Protein AF-A0A8T4MAA7-F1 (afdb_monomer_lite)

pLDDT: mean 87.53, std 10.18, range [46.56, 97.25]

Secondary structure (DSSP, 8-state):
--------HHHHHHHHHHHHHH-HHHHHHGGGTTTSTTHHHHHHHHHHHHHHT---GGGHHHHS-HHHHHHHT-SS--

Structure (mmCIF, N/CA/C/O backbone):
data_AF-A0A8T4MAA7-F1
#
_entry.id   AF-A0A8T4MAA7-F1
#
loop_
_atom_site.group_PDB
_atom_site.id
_atom_site.type_symbol
_atom_site.label_atom_id
_atom_site.label_alt_id
_atom_site.label_comp_id
_atom_site.label_asym_id
_atom_site.label_entity_id
_atom_site.label_seq_id
_atom_site.pdbx_PDB_ins_code
_atom_site.Cartn_x
_atom_site.Cartn_y
_atom_site.Cartn_z
_atom_site.occupancy
_atom_site.B_iso_or_equiv
_atom_site.auth_seq_id
_atom_site.auth_comp_id
_atom_site.auth_asym_id
_atom_site.auth_atom_id
_atom_site.pdbx_PDB_model_num
ATOM 1 N N . MET A 1 1 ? 5.489 5.249 -25.739 1.00 46.56 1 MET A N 1
ATOM 2 C CA . MET A 1 1 ? 5.113 3.826 -25.903 1.00 46.56 1 MET A CA 1
ATOM 3 C C . MET A 1 1 ? 4.788 3.256 -24.532 1.00 46.56 1 MET A C 1
ATOM 5 O O . MET A 1 1 ? 5.630 3.390 -23.650 1.00 46.56 1 MET A O 1
ATOM 9 N N . LYS A 1 2 ? 3.604 2.658 -24.333 1.00 58.03 2 LYS A N 1
ATOM 10 C CA . LYS A 1 2 ? 3.369 1.802 -23.159 1.00 58.03 2 LYS A CA 1
ATOM 11 C C . LYS A 1 2 ? 4.335 0.623 -23.280 1.00 58.03 2 LYS A C 1
ATOM 13 O O . LYS A 1 2 ? 4.250 -0.135 -24.242 1.00 58.03 2 LYS A O 1
ATOM 18 N N . ARG A 1 3 ? 5.331 0.557 -22.398 1.00 64.50 3 ARG A N 1
ATOM 19 C CA . ARG A 1 3 ? 6.226 -0.602 -22.310 1.00 64.50 3 ARG A CA 1
ATOM 20 C C . ARG A 1 3 ? 5.420 -1.725 -21.664 1.00 64.50 3 ARG A C 1
ATOM 22 O O . ARG A 1 3 ? 4.632 -1.450 -20.771 1.00 64.50 3 ARG A O 1
ATOM 29 N N . ASN A 1 4 ? 5.582 -2.963 -22.118 1.00 69.94 4 ASN A N 1
ATOM 30 C CA . ASN A 1 4 ? 4.999 -4.095 -21.402 1.00 69.94 4 ASN A CA 1
ATOM 31 C C . ASN A 1 4 ? 5.764 -4.250 -20.090 1.00 69.94 4 ASN A C 1
ATOM 33 O O . ASN A 1 4 ? 6.977 -4.468 -20.117 1.00 69.94 4 ASN A O 1
ATOM 37 N N . ILE A 1 5 ? 5.074 -4.084 -18.963 1.00 72.56 5 ILE A N 1
ATOM 38 C CA . ILE A 1 5 ? 5.695 -4.122 -17.642 1.00 72.56 5 ILE A CA 1
ATOM 39 C C . ILE A 1 5 ? 5.064 -5.249 -16.831 1.00 72.56 5 ILE A C 1
ATOM 41 O O . ILE A 1 5 ? 3.847 -5.388 -16.788 1.00 72.56 5 ILE A O 1
ATOM 45 N N . SER A 1 6 ? 5.912 -6.077 -16.223 1.00 73.12 6 SER A N 1
ATOM 46 C CA . SER A 1 6 ? 5.507 -7.177 -15.352 1.00 73.12 6 SER A CA 1
ATOM 47 C C . SER A 1 6 ? 5.918 -6.853 -13.920 1.00 73.12 6 SER A C 1
ATOM 49 O O . SER A 1 6 ? 7.082 -6.538 -13.657 1.00 73.12 6 SER A O 1
ATOM 51 N N . PHE A 1 7 ? 4.970 -6.930 -12.990 1.00 78.56 7 PHE A N 1
ATOM 52 C CA . PHE A 1 7 ? 5.229 -6.873 -11.555 1.00 78.56 7 PHE A CA 1
ATOM 53 C C . PHE A 1 7 ? 4.466 -7.989 -10.841 1.00 78.56 7 PHE A C 1
ATOM 55 O O . PHE A 1 7 ? 3.487 -8.533 -11.350 1.00 78.56 7 PHE A O 1
ATOM 62 N N . SER A 1 8 ? 4.943 -8.363 -9.653 1.00 80.94 8 SER A N 1
ATOM 63 C CA . SER A 1 8 ? 4.333 -9.441 -8.877 1.00 80.94 8 SER A CA 1
ATOM 64 C C . SER A 1 8 ? 3.006 -8.983 -8.275 1.00 80.94 8 SER A C 1
ATOM 66 O O . SER A 1 8 ? 2.978 -8.302 -7.250 1.00 80.94 8 SER A O 1
ATOM 68 N N . ALA A 1 9 ? 1.900 -9.393 -8.893 1.00 84.69 9 ALA A N 1
ATOM 69 C CA . ALA A 1 9 ? 0.558 -9.086 -8.407 1.00 84.69 9 ALA A CA 1
ATOM 70 C C . ALA A 1 9 ? 0.223 -9.791 -7.080 1.00 84.69 9 ALA A C 1
ATOM 72 O O . ALA A 1 9 ? -0.620 -9.310 -6.334 1.00 84.69 9 ALA A O 1
ATOM 73 N N . GLY A 1 10 ? 0.887 -10.906 -6.746 1.00 90.06 1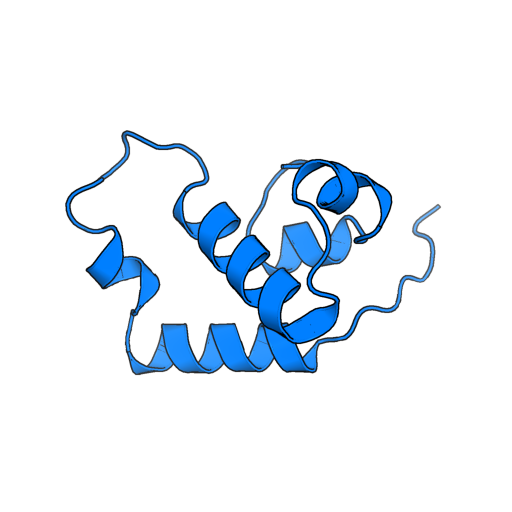0 GLY A N 1
ATOM 74 C CA . GLY A 1 10 ? 0.528 -11.732 -5.586 1.00 90.06 10 GLY A CA 1
ATOM 75 C C . GLY A 1 10 ? 0.536 -10.973 -4.255 1.00 90.06 10 GLY A C 1
ATOM 76 O O . GLY A 1 10 ? -0.407 -11.081 -3.475 1.00 90.06 10 GLY A O 1
ATOM 77 N N . HIS A 1 11 ? 1.561 -10.151 -4.016 1.00 92.56 11 HIS A N 1
ATOM 78 C CA . HIS A 1 11 ? 1.650 -9.352 -2.789 1.00 92.56 11 HIS A CA 1
ATOM 79 C C . HIS A 1 11 ? 0.578 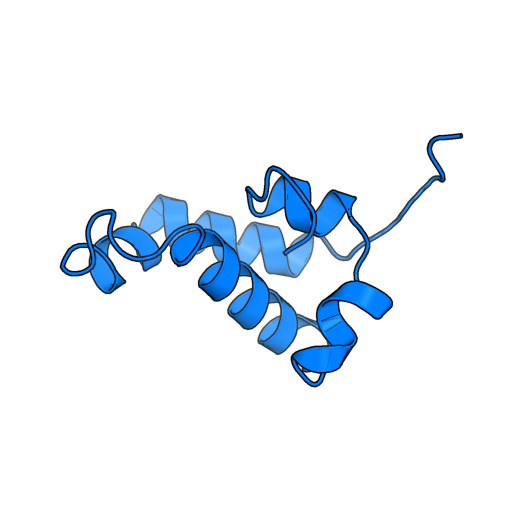-8.260 -2.738 1.00 92.56 11 HIS A C 1
ATOM 81 O O . HIS A 1 11 ? -0.021 -8.032 -1.690 1.00 92.56 11 HIS A O 1
ATOM 87 N N . PHE A 1 12 ? 0.316 -7.608 -3.873 1.00 89.94 12 PHE A N 1
ATOM 88 C CA . PHE A 1 12 ? -0.727 -6.592 -3.985 1.00 89.94 12 PHE A CA 1
ATOM 89 C C . PHE A 1 12 ? -2.115 -7.193 -3.731 1.00 89.94 12 PHE A C 1
ATOM 91 O O . PHE A 1 12 ? -2.847 -6.700 -2.880 1.00 89.94 12 PHE A O 1
ATOM 98 N N . LEU A 1 13 ? -2.434 -8.317 -4.378 1.00 92.81 13 LEU A N 1
ATOM 99 C CA . LEU A 1 13 ? -3.701 -9.030 -4.199 1.00 92.81 13 LEU A CA 1
ATOM 100 C C . LEU A 1 13 ? -3.903 -9.504 -2.755 1.00 92.81 13 LEU A C 1
ATOM 102 O O . LEU A 1 13 ? -5.024 -9.491 -2.251 1.00 92.81 13 LEU A O 1
ATOM 106 N N . LEU A 1 14 ? -2.831 -9.907 -2.066 1.00 94.38 14 LEU A N 1
ATOM 107 C CA . LEU A 1 14 ? -2.904 -10.259 -0.649 1.00 94.38 14 LEU A CA 1
ATOM 108 C C . LEU A 1 14 ? -3.271 -9.045 0.216 1.00 94.38 14 LEU A C 1
ATOM 110 O O . LEU A 1 14 ? -4.152 -9.149 1.069 1.00 94.38 14 LEU A O 1
ATOM 114 N N . ILE A 1 15 ? -2.614 -7.906 -0.013 1.00 93.88 15 ILE A N 1
ATOM 115 C CA . ILE A 1 15 ? -2.907 -6.647 0.683 1.00 93.88 15 ILE A CA 1
ATOM 116 C C . ILE A 1 15 ? -4.354 -6.223 0.420 1.00 93.88 15 ILE A C 1
ATOM 118 O O . ILE A 1 15 ? -5.063 -5.883 1.365 1.00 93.88 15 ILE A O 1
ATOM 122 N N . ASP A 1 16 ? -4.807 -6.294 -0.831 1.00 92.31 16 ASP A N 1
ATOM 123 C CA . ASP A 1 16 ? -6.166 -5.911 -1.211 1.00 92.31 16 ASP A CA 1
ATOM 124 C C . ASP A 1 16 ? -7.217 -6.831 -0.578 1.00 92.31 16 ASP A C 1
ATOM 126 O O . ASP A 1 16 ? -8.205 -6.370 -0.012 1.00 92.31 16 ASP A O 1
ATOM 130 N N . LYS A 1 17 ? -6.961 -8.143 -0.537 1.00 95.31 17 LYS A N 1
ATOM 131 C CA . LYS A 1 17 ? -7.825 -9.102 0.163 1.00 95.31 17 LYS A CA 1
ATOM 132 C C . LYS A 1 17 ? -7.939 -8.805 1.661 1.00 95.31 17 LYS A C 1
ATOM 134 O O . LYS A 1 17 ? -9.029 -8.929 2.220 1.00 95.31 17 LYS A O 1
ATOM 139 N N . ILE A 1 18 ? -6.833 -8.451 2.320 1.00 94.12 18 ILE A N 1
ATOM 140 C CA . ILE A 1 18 ? -6.833 -8.077 3.743 1.00 94.12 18 ILE A CA 1
ATOM 141 C C . ILE A 1 18 ? -7.617 -6.780 3.944 1.00 94.12 18 ILE A C 1
ATOM 143 O O . ILE A 1 18 ? -8.462 -6.715 4.835 1.00 94.12 18 ILE A O 1
ATOM 147 N N . GLU A 1 19 ? -7.380 -5.777 3.102 1.00 93.44 19 GLU A N 1
ATOM 148 C CA . GLU A 1 19 ? -8.096 -4.506 3.169 1.00 93.44 19 GLU A CA 1
ATOM 149 C C . GLU A 1 19 ? -9.603 -4.696 2.956 1.00 93.44 19 GLU A C 1
ATOM 151 O O . GLU A 1 19 ? -10.388 -4.218 3.765 1.00 93.44 19 GLU A O 1
ATOM 156 N N . ASN A 1 20 ? -10.022 -5.466 1.952 1.00 94.25 20 ASN A N 1
ATOM 157 C CA . ASN A 1 20 ? -11.439 -5.715 1.673 1.00 94.25 20 ASN A CA 1
ATOM 158 C C . ASN A 1 20 ? -12.136 -6.502 2.790 1.00 94.25 20 ASN A C 1
ATOM 160 O O . ASN A 1 20 ? -13.323 -6.307 3.040 1.00 94.25 20 ASN A O 1
ATOM 164 N N . LYS A 1 21 ? -11.415 -7.400 3.471 1.00 97.25 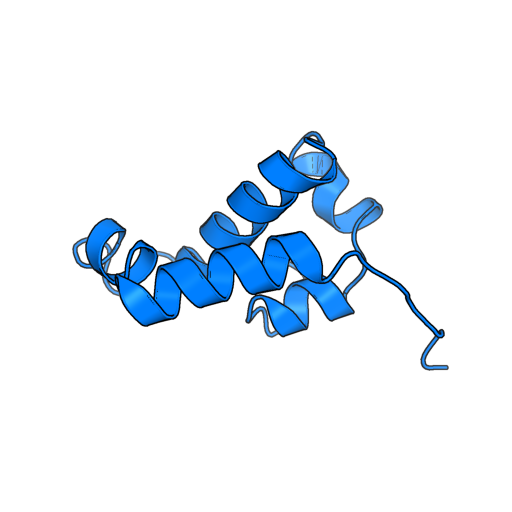21 LYS A N 1
ATOM 165 C CA . LYS A 1 21 ? -11.990 -8.225 4.541 1.00 97.25 21 LYS A CA 1
ATOM 166 C C . LYS A 1 21 ? -12.043 -7.509 5.890 1.00 97.25 21 LYS A C 1
ATOM 168 O O . LYS A 1 21 ? -12.959 -7.766 6.666 1.00 97.25 21 LYS A O 1
ATOM 173 N N . TYR A 1 22 ? -11.054 -6.671 6.189 1.00 95.25 22 TYR A N 1
ATOM 174 C CA . TYR A 1 22 ? -10.854 -6.125 7.534 1.00 95.25 22 TYR A CA 1
ATOM 175 C C . TYR A 1 22 ? -10.861 -4.595 7.596 1.00 95.25 22 TYR A C 1
ATOM 177 O O . TYR A 1 22 ? -10.805 -4.051 8.692 1.00 95.25 22 TYR A O 1
ATOM 185 N N . ASN A 1 23 ? -10.903 -3.900 6.455 1.00 92.81 23 ASN A N 1
ATOM 186 C CA . ASN A 1 23 ? -10.738 -2.446 6.349 1.00 92.81 23 ASN A CA 1
ATOM 187 C C . ASN A 1 23 ? -9.515 -1.938 7.139 1.00 92.81 23 ASN A C 1
ATOM 189 O O . ASN A 1 23 ? -9.566 -0.907 7.809 1.00 92.81 23 ASN A O 1
ATOM 193 N N . LEU A 1 24 ? -8.425 -2.712 7.111 1.00 91.56 24 LEU A N 1
ATOM 194 C CA . LEU A 1 24 ? -7.284 -2.562 8.010 1.00 91.56 24 LEU A CA 1
ATOM 195 C C . LEU A 1 24 ? -6.675 -1.156 7.955 1.00 91.56 24 LEU A C 1
ATOM 197 O O . LEU A 1 24 ? -6.516 -0.511 8.990 1.00 91.56 24 LEU A O 1
ATOM 201 N N . PHE A 1 25 ? -6.335 -0.672 6.760 1.00 89.12 25 PHE A N 1
ATOM 202 C CA . PHE A 1 25 ? -5.739 0.653 6.595 1.00 89.12 25 PHE A CA 1
ATOM 203 C C . PHE A 1 25 ? -6.764 1.765 6.829 1.00 89.12 25 PHE A C 1
ATOM 205 O O . PHE A 1 25 ? -6.387 2.855 7.252 1.00 89.12 25 PHE A O 1
ATOM 212 N N . GLY A 1 26 ? -8.048 1.499 6.564 1.00 87.56 26 GLY A N 1
ATOM 213 C CA . GLY A 1 26 ? -9.137 2.405 6.920 1.00 87.56 26 GLY A CA 1
ATOM 214 C C . GLY A 1 26 ? -9.195 2.653 8.425 1.00 87.56 26 GLY A C 1
ATOM 215 O O . GLY A 1 26 ? -9.134 3.802 8.844 1.00 87.56 26 GLY A O 1
ATOM 216 N N . ILE A 1 27 ? -9.220 1.584 9.223 1.00 89.94 27 ILE A N 1
ATOM 217 C CA . ILE A 1 27 ? -9.271 1.650 10.691 1.00 89.94 27 ILE A CA 1
ATOM 218 C C . ILE A 1 27 ? -7.984 2.258 11.259 1.00 89.94 27 ILE A C 1
ATOM 220 O O . ILE A 1 27 ? -8.039 3.171 12.079 1.00 89.94 27 ILE A O 1
ATOM 224 N N . LEU A 1 28 ? -6.811 1.801 10.801 1.00 88.19 28 LEU A N 1
ATOM 225 C CA . LEU A 1 28 ? -5.518 2.286 11.305 1.00 88.19 28 LEU A CA 1
ATOM 226 C C . LEU A 1 28 ? -5.332 3.798 11.134 1.00 88.19 28 LEU A C 1
ATOM 228 O O . LEU A 1 28 ? -4.659 4.427 11.949 1.00 88.19 28 LEU A O 1
ATOM 232 N N . PHE A 1 29 ? -5.899 4.378 10.076 1.00 87.56 29 PHE A N 1
ATOM 233 C CA . PHE A 1 29 ? -5.717 5.790 9.742 1.00 87.56 29 PHE A CA 1
ATOM 234 C C . PHE A 1 29 ? -6.994 6.624 9.859 1.00 87.56 29 PHE A C 1
ATOM 236 O O . PHE A 1 29 ? -6.983 7.791 9.468 1.00 87.56 29 PHE A O 1
ATOM 243 N N . GLU A 1 30 ? -8.067 6.074 10.430 1.00 84.12 30 GLU A N 1
ATOM 244 C CA . GLU A 1 30 ? -9.357 6.754 10.598 1.00 84.12 30 GLU A CA 1
ATOM 245 C C . GLU A 1 30 ? -9.193 8.099 11.328 1.00 84.12 30 GLU A C 1
ATOM 247 O O . GLU A 1 30 ? -9.668 9.138 10.869 1.00 84.12 30 GLU A O 1
ATOM 252 N N . ALA A 1 31 ? -8.399 8.109 12.404 1.00 80.81 31 ALA A N 1
ATOM 253 C CA . ALA A 1 31 ? -8.119 9.300 13.209 1.00 80.81 31 ALA A CA 1
ATOM 254 C C . ALA A 1 31 ? -7.206 10.338 12.522 1.00 80.81 31 ALA A C 1
ATOM 256 O O . ALA A 1 31 ? -7.079 11.468 12.993 1.00 80.81 31 ALA A O 1
ATOM 257 N N . LEU A 1 32 ? -6.562 9.980 11.406 1.00 79.25 32 LEU A N 1
ATOM 258 C CA . LEU A 1 32 ? -5.674 10.863 10.638 1.00 79.25 32 LEU A CA 1
ATOM 259 C C . LEU A 1 32 ? -6.398 11.554 9.468 1.00 79.25 32 LEU A C 1
ATOM 261 O O . LEU A 1 32 ? -5.754 12.179 8.620 1.00 79.25 32 LEU A O 1
ATOM 265 N N . GLY A 1 33 ? -7.735 11.461 9.454 1.00 57.94 33 GLY A N 1
ATOM 266 C CA . GLY A 1 33 ? -8.656 11.943 8.427 1.00 57.94 33 GLY A CA 1
ATOM 267 C C . GLY A 1 33 ? -8.199 13.193 7.670 1.00 57.94 33 GLY A C 1
ATOM 268 O O . GLY A 1 33 ? -8.147 14.298 8.209 1.00 57.94 33 GLY A O 1
ATOM 269 N N . GLY A 1 34 ? -7.874 13.002 6.387 1.00 63.19 34 GLY A N 1
ATOM 270 C CA . GLY A 1 34 ? -7.682 14.056 5.383 1.00 63.19 34 GLY A CA 1
ATOM 271 C C . GLY A 1 34 ? -6.411 14.907 5.492 1.00 63.19 34 GLY A C 1
ATOM 272 O O . GLY A 1 34 ? -6.079 15.598 4.532 1.00 63.19 34 GLY A O 1
ATOM 273 N N . LYS A 1 35 ? -5.674 14.859 6.609 1.00 66.50 35 LYS A N 1
ATOM 274 C CA . LYS A 1 35 ? -4.490 15.715 6.821 1.00 66.50 35 LYS A CA 1
ATOM 275 C C . LYS A 1 35 ? -3.253 15.235 6.066 1.00 66.50 35 LYS A C 1
ATOM 277 O O . LYS A 1 35 ? -2.421 16.047 5.674 1.00 66.50 35 LYS A O 1
ATOM 282 N N . ALA A 1 36 ? -3.135 13.928 5.855 1.00 76.00 36 ALA A N 1
ATOM 283 C CA . ALA A 1 36 ? -1.995 13.324 5.184 1.00 76.00 36 ALA A CA 1
ATOM 284 C C . ALA A 1 36 ? -2.412 12.809 3.803 1.00 76.00 36 ALA A C 1
ATOM 286 O O . ALA A 1 36 ? -2.996 11.732 3.655 1.00 76.00 36 ALA A O 1
ATOM 287 N N . LYS A 1 37 ? -2.117 13.612 2.777 1.00 79.00 37 LYS A N 1
ATOM 288 C CA . LYS A 1 37 ? -2.339 13.233 1.381 1.00 79.00 37 LYS A CA 1
ATOM 289 C C . LYS A 1 37 ? -1.542 11.959 1.075 1.00 79.00 37 LYS A C 1
ATOM 291 O O . LYS A 1 37 ? -0.362 11.891 1.397 1.00 79.00 37 LYS A O 1
ATOM 296 N N . HIS A 1 38 ? -2.183 10.978 0.447 1.00 87.06 38 HIS A N 1
ATOM 297 C CA . HIS A 1 38 ? -1.571 9.709 0.033 1.00 87.06 38 HIS A CA 1
ATOM 298 C C . HIS A 1 38 ? -1.084 8.782 1.164 1.00 87.06 38 HIS A C 1
ATOM 300 O O . HIS A 1 38 ? -0.311 7.857 0.908 1.00 87.06 38 HIS A O 1
ATOM 306 N N . LEU A 1 39 ? -1.498 9.002 2.420 1.00 88.69 39 LEU A N 1
ATOM 307 C CA . LEU A 1 39 ? -1.041 8.184 3.552 1.00 88.69 39 LEU A CA 1
ATOM 308 C C . LEU A 1 39 ? -1.409 6.704 3.387 1.00 88.69 39 LEU A C 1
ATOM 310 O O . LEU A 1 39 ? -0.571 5.827 3.599 1.00 88.69 39 LEU A O 1
ATOM 314 N N . LYS A 1 40 ? -2.653 6.431 2.982 1.00 89.50 40 LYS A N 1
ATOM 315 C CA . LYS A 1 40 ? -3.167 5.069 2.804 1.00 89.50 40 LYS A CA 1
ATOM 316 C C . LYS A 1 40 ? -2.412 4.345 1.690 1.00 89.50 40 LYS A C 1
ATOM 318 O O . LYS A 1 40 ? -1.984 3.208 1.864 1.00 89.50 40 LYS A O 1
ATOM 323 N N . GLU A 1 41 ? -2.209 5.024 0.571 1.00 92.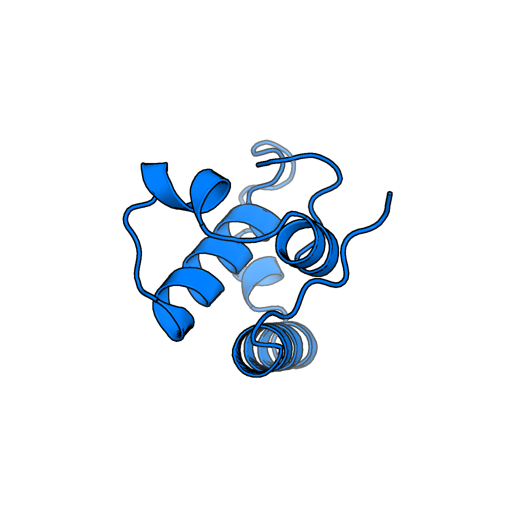00 41 GLU A N 1
ATOM 324 C CA . GLU A 1 41 ? -1.480 4.533 -0.593 1.00 92.00 41 GLU A CA 1
ATOM 325 C C . GLU A 1 41 ? -0.005 4.275 -0.246 1.00 92.00 41 GLU A C 1
ATOM 327 O O . GLU A 1 41 ? 0.533 3.216 -0.566 1.00 92.00 41 GLU A O 1
ATOM 332 N N . SER A 1 42 ? 0.630 5.177 0.508 1.00 92.94 42 SER A N 1
ATOM 333 C CA . SER A 1 42 ? 2.019 5.026 0.968 1.00 92.94 42 SER A CA 1
ATOM 334 C C . SER A 1 42 ? 2.186 3.840 1.916 1.00 92.94 42 SER A C 1
ATOM 336 O O . SER A 1 42 ? 3.118 3.051 1.771 1.00 92.94 42 SER A O 1
ATOM 338 N N . ALA A 1 43 ? 1.252 3.652 2.850 1.00 93.06 43 ALA A N 1
ATOM 339 C CA . ALA A 1 43 ? 1.262 2.505 3.752 1.00 93.06 43 ALA A CA 1
ATOM 340 C C . ALA A 1 43 ? 1.108 1.176 2.996 1.00 93.06 43 ALA A C 1
ATOM 342 O O . ALA A 1 43 ? 1.860 0.232 3.251 1.00 93.06 43 ALA A O 1
ATOM 343 N N . LYS A 1 44 ? 0.189 1.115 2.021 1.00 94.12 44 LYS A N 1
ATOM 344 C CA . LYS A 1 44 ? 0.038 -0.045 1.129 1.00 94.12 44 LYS A CA 1
ATOM 345 C C . LYS A 1 44 ? 1.320 -0.316 0.338 1.00 94.12 44 LYS A C 1
ATOM 347 O O . LYS A 1 44 ? 1.749 -1.465 0.257 1.00 94.12 44 LYS A O 1
ATOM 352 N N . LEU A 1 45 ? 1.970 0.723 -0.188 1.00 94.88 45 LEU A N 1
ATOM 353 C CA . LEU A 1 45 ? 3.231 0.599 -0.922 1.00 94.88 45 LEU A CA 1
ATOM 354 C C . LEU A 1 45 ? 4.377 0.092 -0.045 1.00 94.88 45 LEU A C 1
ATOM 356 O O . LEU A 1 45 ? 5.149 -0.763 -0.477 1.00 94.88 45 LEU A O 1
ATOM 360 N N . PHE A 1 46 ? 4.483 0.555 1.198 1.00 95.31 46 PHE A N 1
ATOM 361 C CA . PHE A 1 46 ? 5.506 0.066 2.120 1.00 95.31 46 PHE A CA 1
ATOM 362 C C . PHE A 1 46 ? 5.246 -1.372 2.566 1.00 95.31 46 PHE A C 1
ATOM 364 O O . PHE A 1 46 ? 6.192 -2.160 2.626 1.00 95.31 46 PHE A O 1
ATOM 371 N N . ALA A 1 47 ? 3.985 -1.748 2.792 1.00 95.06 47 ALA A N 1
ATOM 372 C CA . ALA A 1 47 ? 3.609 -3.136 3.041 1.00 95.06 47 ALA A CA 1
ATOM 373 C C . ALA A 1 47 ? 3.964 -4.030 1.842 1.00 95.06 47 ALA A C 1
ATOM 375 O O . ALA A 1 47 ? 4.630 -5.052 2.011 1.00 95.06 47 ALA A O 1
ATOM 376 N N . TYR A 1 48 ? 3.614 -3.605 0.622 1.00 95.12 48 TYR A N 1
ATOM 377 C CA . TYR A 1 48 ? 3.988 -4.309 -0.604 1.00 95.12 48 TYR A CA 1
ATOM 378 C C . TYR A 1 48 ? 5.505 -4.451 -0.710 1.00 95.12 48 TYR A C 1
ATOM 380 O O . TYR A 1 48 ? 6.013 -5.550 -0.923 1.00 95.12 48 TYR A O 1
ATOM 388 N N . ASN A 1 49 ? 6.245 -3.354 -0.517 1.00 95.75 49 ASN A N 1
ATOM 389 C CA . ASN A 1 49 ? 7.696 -3.364 -0.598 1.00 95.75 49 ASN A CA 1
ATOM 390 C C . ASN A 1 49 ? 8.286 -4.360 0.398 1.00 95.75 49 ASN A C 1
ATOM 392 O O . ASN A 1 49 ? 9.150 -5.142 0.015 1.00 95.75 49 ASN A O 1
ATOM 396 N N . LYS A 1 50 ? 7.793 -4.371 1.642 1.00 95.69 50 LYS A N 1
ATOM 397 C CA . LYS A 1 50 ? 8.263 -5.286 2.682 1.00 95.69 50 LYS A CA 1
ATOM 398 C C . LYS A 1 50 ? 8.043 -6.754 2.314 1.00 95.69 50 LYS A C 1
ATOM 400 O O . LYS A 1 50 ? 8.920 -7.562 2.598 1.00 95.69 50 LYS A O 1
ATOM 405 N N . LEU A 1 51 ? 6.916 -7.076 1.680 1.00 94.12 51 LEU A N 1
ATOM 406 C CA . LEU A 1 51 ? 6.588 -8.433 1.236 1.00 94.12 51 LEU A CA 1
ATOM 407 C C . LEU A 1 51 ? 7.356 -8.853 -0.027 1.00 94.12 51 LEU A C 1
ATOM 409 O O . LEU A 1 51 ? 7.687 -10.023 -0.166 1.00 94.12 51 LEU A O 1
ATOM 413 N N . ALA A 1 52 ? 7.641 -7.915 -0.934 1.00 93.19 52 ALA A N 1
ATOM 414 C CA . ALA A 1 52 ? 8.209 -8.222 -2.243 1.00 93.19 52 ALA A CA 1
ATOM 415 C C . ALA A 1 52 ? 9.746 -8.225 -2.268 1.00 93.19 52 ALA A C 1
ATOM 417 O O . ALA A 1 52 ? 10.359 -9.257 -2.525 1.00 93.19 52 ALA A O 1
ATOM 418 N N . LYS A 1 53 ? 10.382 -7.059 -2.076 1.00 93.69 53 LYS A N 1
ATOM 419 C CA . LYS A 1 53 ? 11.843 -6.886 -2.258 1.00 93.69 53 LYS A CA 1
ATOM 420 C C . LYS A 1 53 ? 12.551 -6.222 -1.071 1.00 93.69 53 LYS A C 1
ATOM 422 O O . LYS A 1 53 ? 13.773 -6.143 -1.066 1.00 93.69 53 LYS A O 1
ATOM 427 N N . SER A 1 54 ? 11.799 -5.726 -0.088 1.00 95.38 54 SER A N 1
ATOM 428 C CA . SER A 1 54 ? 12.256 -5.016 1.114 1.00 95.38 54 SER A CA 1
ATOM 429 C C . SER A 1 54 ? 13.328 -3.950 0.833 1.00 95.38 54 SER A C 1
ATOM 431 O O . SER A 1 54 ? 14.341 -3.872 1.528 1.00 95.38 54 SER A O 1
ATOM 433 N N . LEU A 1 55 ? 13.106 -3.129 -0.197 1.00 95.44 55 LEU A N 1
ATOM 434 C CA . LEU A 1 55 ? 14.035 -2.080 -0.625 1.00 95.44 55 LEU A CA 1
ATOM 435 C C . LEU A 1 55 ? 14.078 -0.919 0.374 1.00 95.44 55 LEU A C 1
ATOM 437 O O . LEU A 1 55 ? 13.103 -0.665 1.084 1.00 95.44 55 LEU A O 1
ATOM 441 N N . SER A 1 56 ? 15.173 -0.155 0.355 1.00 95.81 56 SER A N 1
ATOM 442 C CA . SER A 1 56 ? 15.203 1.175 0.976 1.00 95.81 56 SER A CA 1
ATOM 443 C C . SER A 1 56 ? 14.156 2.090 0.330 1.00 95.81 56 SER A C 1
ATOM 445 O O . SER A 1 56 ? 13.995 2.067 -0.892 1.00 95.81 56 SER A O 1
ATOM 447 N N . ILE A 1 57 ? 13.478 2.910 1.142 1.00 92.69 57 ILE A N 1
ATOM 448 C CA . ILE A 1 57 ? 12.376 3.787 0.706 1.00 92.69 57 ILE A CA 1
ATOM 449 C C . ILE A 1 57 ? 12.812 4.691 -0.451 1.00 92.69 57 ILE A C 1
ATOM 451 O O . ILE A 1 57 ? 12.101 4.804 -1.443 1.00 92.69 57 ILE A O 1
ATOM 455 N N . ASN A 1 58 ? 14.027 5.238 -0.386 1.00 93.88 58 ASN A N 1
ATOM 456 C CA . ASN A 1 58 ? 14.546 6.163 -1.398 1.00 93.88 58 ASN A CA 1
ATOM 457 C C . ASN A 1 58 ? 14.722 5.521 -2.787 1.00 93.88 58 ASN A C 1
ATOM 459 O O . ASN A 1 58 ? 14.858 6.234 -3.770 1.00 93.88 58 ASN A O 1
ATOM 463 N N . ARG A 1 59 ? 14.715 4.183 -2.879 1.00 95.06 59 ARG A N 1
ATOM 464 C CA . ARG A 1 59 ? 14.882 3.433 -4.136 1.00 95.06 59 ARG A CA 1
ATOM 465 C C . ARG A 1 59 ? 13.568 2.914 -4.715 1.00 95.06 59 ARG A C 1
ATOM 467 O O . ARG A 1 59 ? 13.566 2.318 -5.788 1.00 95.06 59 ARG A O 1
ATOM 474 N N . ILE A 1 60 ? 12.450 3.093 -4.012 1.00 94.38 60 ILE A N 1
ATOM 475 C CA . ILE A 1 60 ? 11.141 2.555 -4.410 1.00 94.38 60 ILE A CA 1
ATOM 476 C C . ILE A 1 60 ? 10.734 3.078 -5.792 1.00 94.38 60 ILE A C 1
ATOM 478 O O . ILE A 1 60 ? 10.411 2.275 -6.666 1.00 94.38 60 ILE A O 1
ATOM 482 N N . ASN A 1 61 ? 10.851 4.390 -6.011 1.00 92.44 61 ASN A N 1
ATOM 483 C CA . ASN A 1 61 ? 10.479 5.045 -7.269 1.00 92.44 61 ASN A CA 1
ATOM 484 C C . ASN A 1 61 ? 11.419 4.713 -8.440 1.00 92.44 61 ASN A C 1
ATOM 486 O O . ASN A 1 61 ? 11.043 4.884 -9.596 1.00 92.44 61 ASN A O 1
ATOM 490 N N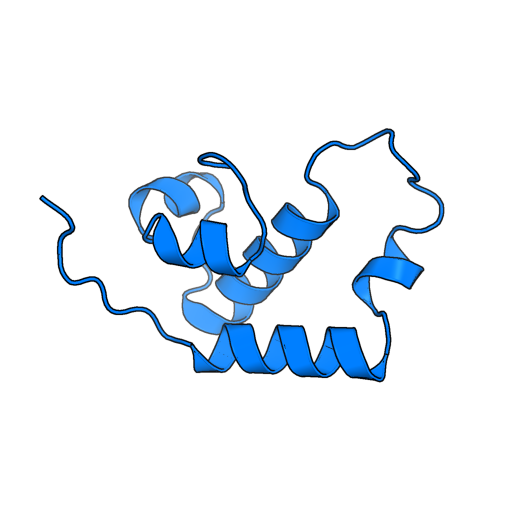 . GLU A 1 62 ? 12.634 4.240 -8.157 1.00 92.88 62 GLU A N 1
ATOM 491 C CA . GLU A 1 62 ? 13.607 3.839 -9.182 1.00 92.88 62 GLU A CA 1
ATOM 492 C C . GLU A 1 62 ? 13.387 2.395 -9.652 1.00 92.88 62 GLU A C 1
ATOM 494 O O . GLU A 1 62 ? 13.698 2.053 -10.792 1.00 92.88 62 GLU A O 1
ATOM 499 N N . ILE A 1 63 ? 12.899 1.528 -8.758 1.00 92.81 63 ILE A N 1
ATOM 500 C CA . ILE A 1 63 ? 12.880 0.075 -8.967 1.00 92.81 63 ILE A CA 1
ATOM 501 C C . ILE A 1 63 ? 11.485 -0.457 -9.286 1.00 92.81 63 ILE A C 1
ATOM 503 O O . ILE A 1 63 ? 11.368 -1.431 -10.037 1.00 92.81 63 ILE A O 1
ATOM 507 N N . TYR A 1 64 ? 10.434 0.106 -8.690 1.00 92.25 64 TYR A N 1
ATOM 508 C CA . TYR A 1 64 ? 9.076 -0.330 -8.983 1.00 92.25 64 TYR A CA 1
ATOM 509 C C . TYR A 1 64 ? 8.483 0.435 -10.163 1.00 92.25 64 TYR A C 1
ATOM 511 O O . TYR A 1 64 ? 8.751 1.623 -10.336 1.00 92.25 64 TYR A O 1
ATOM 519 N N . PRO A 1 65 ? 7.682 -0.251 -10.991 1.00 91.25 65 PRO A N 1
ATOM 520 C CA . PRO A 1 65 ? 7.064 0.377 -12.139 1.00 91.25 65 PRO A CA 1
ATOM 521 C C . PRO A 1 65 ? 5.880 1.251 -11.728 1.00 91.25 65 PRO A C 1
ATOM 523 O O . PRO A 1 65 ? 5.230 0.999 -10.714 1.00 91.25 65 PRO A O 1
ATOM 526 N N . TYR A 1 66 ? 5.577 2.246 -12.558 1.00 90.62 66 TYR A N 1
ATOM 527 C CA . TYR A 1 66 ? 4.491 3.193 -12.312 1.00 90.62 66 TYR A CA 1
ATOM 528 C C . TYR A 1 66 ? 3.121 2.507 -12.206 1.00 90.62 66 TYR A C 1
ATOM 530 O O . TYR A 1 66 ? 2.313 2.867 -11.357 1.00 90.62 66 TYR A O 1
ATOM 538 N N . GLU A 1 67 ? 2.901 1.456 -12.993 1.00 89.88 67 GLU A N 1
ATOM 539 C CA . GLU A 1 67 ? 1.677 0.656 -13.019 1.00 89.88 67 GLU A CA 1
ATOM 540 C C . GLU A 1 67 ? 1.376 0.036 -11.649 1.00 89.88 67 GLU A C 1
ATOM 542 O O . GLU A 1 67 ? 0.222 -0.015 -11.240 1.00 89.88 67 GLU A O 1
ATOM 547 N N . LEU A 1 68 ? 2.402 -0.370 -10.888 1.00 91.69 68 LEU A N 1
ATOM 548 C CA . LEU A 1 68 ? 2.196 -0.848 -9.519 1.00 91.69 68 LEU A CA 1
ATOM 549 C C . LEU A 1 68 ? 1.661 0.273 -8.616 1.00 91.69 68 LEU A C 1
ATOM 551 O O . LEU A 1 68 ? 0.816 0.023 -7.759 1.00 91.69 68 LEU A O 1
ATOM 555 N N . PHE A 1 69 ? 2.164 1.500 -8.770 1.00 92.38 69 PHE A N 1
ATOM 556 C CA . PHE A 1 69 ? 1.691 2.636 -7.981 1.00 92.38 69 PHE A CA 1
ATOM 557 C C . PHE A 1 69 ? 0.242 2.983 -8.332 1.00 92.38 69 PHE A C 1
ATOM 559 O O . PHE A 1 69 ? -0.544 3.251 -7.421 1.00 92.38 69 PHE A O 1
ATOM 566 N N . GLU A 1 70 ? -0.126 2.914 -9.614 1.00 91.44 70 GLU A N 1
ATOM 567 C CA . GLU A 1 70 ? -1.512 3.092 -10.062 1.00 91.44 70 GLU A CA 1
ATOM 568 C C . GLU A 1 70 ? -2.447 2.045 -9.450 1.00 91.44 70 GLU A C 1
ATOM 570 O O . GLU A 1 70 ? -3.463 2.423 -8.869 1.00 91.44 70 GLU A O 1
ATOM 575 N N . GLU A 1 71 ? -2.074 0.760 -9.478 1.00 90.75 71 GLU A N 1
ATOM 576 C CA . GLU A 1 71 ? -2.858 -0.313 -8.840 1.00 90.75 71 GLU A CA 1
ATOM 577 C C . GLU A 1 71 ? -3.020 -0.099 -7.326 1.00 90.75 71 GLU A C 1
ATOM 579 O O . GLU A 1 71 ? -4.078 -0.352 -6.753 1.00 90.75 71 GLU A O 1
ATOM 584 N N . ILE A 1 72 ? -1.991 0.425 -6.652 1.00 92.00 72 ILE A N 1
ATOM 585 C CA . ILE A 1 72 ? -2.063 0.765 -5.222 1.00 92.00 72 ILE A CA 1
ATOM 586 C C . ILE A 1 72 ? -3.015 1.947 -4.950 1.00 92.00 72 ILE A C 1
ATOM 588 O O . ILE A 1 72 ? -3.543 2.061 -3.837 1.00 92.00 72 ILE A O 1
ATOM 592 N N . GLY A 1 73 ? -3.269 2.793 -5.952 1.00 91.56 73 GLY A N 1
ATOM 593 C CA . GLY A 1 73 ? -4.190 3.930 -5.886 1.00 91.56 73 GLY A CA 1
ATOM 594 C C . GLY A 1 73 ? -3.525 5.302 -6.037 1.00 91.56 73 GLY A C 1
ATOM 595 O O . GLY A 1 73 ? -4.189 6.330 -5.873 1.00 91.56 73 GLY A O 1
ATOM 596 N N . PHE A 1 74 ? -2.228 5.362 -6.348 1.00 92.12 74 PHE A N 1
ATOM 597 C CA . PHE A 1 74 ? -1.564 6.630 -6.636 1.00 92.12 74 PHE A CA 1
ATOM 598 C C . PHE A 1 74 ? -2.011 7.192 -7.994 1.00 92.12 74 PHE A C 1
ATOM 600 O O . PHE A 1 74 ? -2.070 6.485 -8.991 1.00 92.12 74 PHE A O 1
ATOM 607 N N . LYS A 1 75 ? -2.284 8.503 -8.050 1.00 86.50 75 LYS A N 1
ATOM 608 C CA . LYS A 1 75 ? -2.652 9.214 -9.298 1.00 86.50 75 LYS A CA 1
ATOM 609 C C . LYS A 1 75 ? -1.455 9.807 -10.053 1.00 86.50 75 LYS A C 1
ATOM 611 O O . LYS A 1 75 ? -1.615 10.332 -11.151 1.00 86.50 75 LYS A O 1
ATOM 616 N N . LYS A 1 76 ? -0.296 9.850 -9.399 1.00 83.75 76 LYS A N 1
ATOM 617 C CA . LYS A 1 76 ? 0.997 10.358 -9.879 1.00 83.75 76 LYS A CA 1
ATOM 618 C C . LYS A 1 76 ? 2.090 9.587 -9.148 1.00 83.75 76 LYS A C 1
ATOM 620 O O . LYS A 1 76 ? 1.788 8.946 -8.146 1.00 83.75 76 LYS A O 1
ATOM 625 N N . ASN A 1 77 ? 3.334 9.680 -9.617 1.00 80.12 77 ASN A N 1
ATOM 626 C CA . ASN A 1 77 ? 4.450 9.068 -8.898 1.00 80.12 77 ASN A CA 1
ATOM 627 C C . ASN A 1 77 ? 4.468 9.522 -7.420 1.00 80.12 77 ASN A C 1
ATOM 629 O O . ASN A 1 77 ? 4.252 10.719 -7.188 1.00 80.12 77 ASN A O 1
ATOM 633 N N . PRO A 1 78 ? 4.680 8.588 -6.471 1.00 82.06 78 PRO A N 1
ATOM 634 C CA . PRO A 1 78 ? 4.759 8.877 -5.039 1.00 82.06 78 PRO A CA 1
ATOM 635 C C . PRO A 1 78 ? 5.850 9.887 -4.680 1.00 82.06 78 PRO A C 1
ATOM 637 O O . PRO A 1 78 ? 6.941 9.827 -5.300 1.00 82.06 78 PRO A O 1
#

Radius of gyration: 12.89 Å; chains: 1; bounding box: 27×27×39 Å

Sequence (78 aa):
MKRNISFSAGHFLLIDKIENKYNLFGILFEALGGKA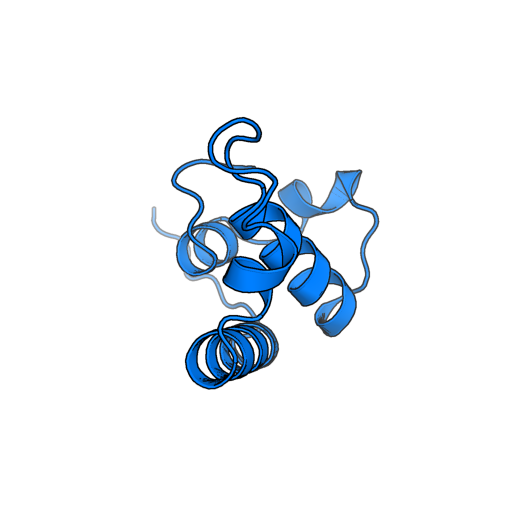KHLKESAKLFAYNKLAKSLSINRINEIYPYELFEEIGFKKNP

Foldseek 3Di:
DPDDDDDDCVQVVVLVVCCVVPVVLCVVCVVVPPVDPCPSLVVSLCSSCVVPPVDDPVCSLVPDDPVVSVSSPDPDRD